Protein AF-A0A0F9SU85-F1 (afdb_monomer_lite)

pLDDT: mean 74.62, std 20.24, range [31.67, 92.56]

Organism: NCBI:txid412755

Sequence (91 aa):
MAFHFDVRQVGVRWGVFDVRDNSPVGKTFTTRVDARAWMDELYADEGLLQDIGYSLNSLEKWLEEHKKSRFKFSEQGENVGAGDLNTPKVS

Secondary structure (DSSP, 8-state):
----EEEEEETTEEEEEETTT--B-SPPBSSHHHHHHHHHHHHHHHHHHHHTT--HHHHHHHHHHHHHTT-------S-S-----------

Structure (mmCIF, N/CA/C/O backbone):
data_AF-A0A0F9SU85-F1
#
_entry.id   AF-A0A0F9SU85-F1
#
loop_
_atom_site.group_PDB
_atom_site.id
_atom_site.type_symbol
_atom_site.label_atom_id
_atom_site.label_alt_id
_atom_site.label_comp_id
_atom_site.label_asym_id
_atom_site.label_entity_id
_atom_site.label_seq_id
_atom_site.pdbx_PDB_ins_code
_atom_site.Cartn_x
_atom_site.Cartn_y
_atom_site.Cartn_z
_atom_site.occupancy
_atom_site.B_iso_or_equiv
_atom_site.auth_seq_id
_atom_site.auth_comp_id
_atom_site.auth_asym_id
_atom_site.auth_atom_id
_atom_site.pdbx_PDB_model_num
ATOM 1 N N . MET A 1 1 ? -14.105 -4.936 8.533 1.00 57.62 1 MET A N 1
ATOM 2 C CA . MET A 1 1 ? -13.912 -4.869 7.071 1.00 57.62 1 MET A CA 1
ATOM 3 C C . MET A 1 1 ? -12.420 -4.697 6.886 1.00 57.62 1 MET A C 1
ATOM 5 O O . MET A 1 1 ? -11.917 -3.697 7.369 1.00 57.62 1 MET A O 1
ATOM 9 N N . ALA A 1 2 ? -11.721 -5.712 6.380 1.00 67.88 2 ALA A N 1
ATOM 10 C CA . ALA A 1 2 ? -10.267 -5.667 6.222 1.00 67.88 2 ALA A CA 1
ATOM 11 C C . ALA A 1 2 ? -9.920 -5.081 4.850 1.00 67.88 2 ALA A C 1
ATOM 13 O O . ALA A 1 2 ? -10.660 -5.306 3.883 1.00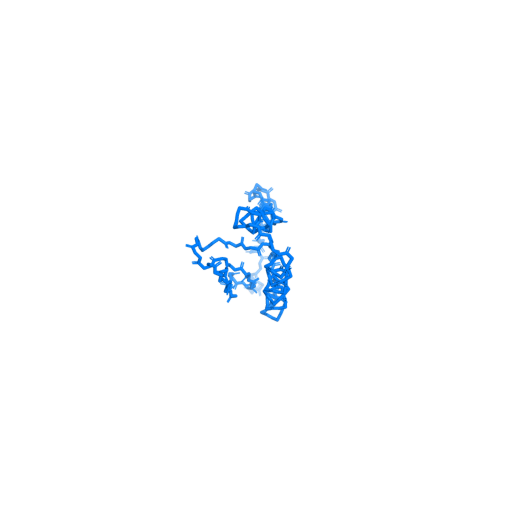 67.88 2 ALA A O 1
ATOM 14 N N . PHE A 1 3 ? -8.833 -4.320 4.758 1.00 80.75 3 PHE A N 1
ATOM 15 C CA . PHE A 1 3 ? -8.305 -3.923 3.462 1.00 80.75 3 PHE A CA 1
ATOM 16 C C . PHE A 1 3 ? -7.685 -5.135 2.766 1.00 80.75 3 PHE A C 1
ATOM 18 O O . PHE A 1 3 ? -7.129 -6.040 3.386 1.00 80.75 3 PHE A O 1
ATOM 25 N N . HIS A 1 4 ? -7.814 -5.183 1.445 1.00 87.88 4 HIS A N 1
ATOM 26 C CA . HIS A 1 4 ? -7.231 -6.247 0.641 1.00 87.88 4 HIS A CA 1
ATOM 27 C C . HIS A 1 4 ? -6.341 -5.614 -0.418 1.00 87.88 4 HIS A C 1
ATOM 29 O O . HIS A 1 4 ? -6.814 -4.824 -1.234 1.00 87.88 4 HIS A O 1
ATOM 35 N N . PHE A 1 5 ? -5.058 -5.962 -0.386 1.00 90.56 5 PHE A N 1
ATOM 36 C CA . PHE A 1 5 ? -4.045 -5.473 -1.304 1.00 90.56 5 PHE A CA 1
ATOM 37 C C . PHE A 1 5 ? -3.563 -6.604 -2.203 1.00 90.56 5 PHE A C 1
ATOM 39 O O . PHE A 1 5 ? -3.480 -7.760 -1.788 1.00 90.56 5 PHE A O 1
ATOM 46 N N . ASP A 1 6 ? -3.229 -6.260 -3.439 1.00 91.75 6 ASP A N 1
ATOM 47 C CA . ASP A 1 6 ? -2.696 -7.199 -4.415 1.00 91.75 6 ASP A CA 1
ATOM 48 C C . ASP A 1 6 ? -1.487 -6.611 -5.147 1.00 91.75 6 ASP A C 1
ATOM 50 O O . ASP A 1 6 ? -1.420 -5.409 -5.407 1.00 91.75 6 ASP A O 1
ATOM 54 N N . VAL A 1 7 ? -0.526 -7.466 -5.489 1.00 91.94 7 VAL A N 1
ATOM 55 C CA . VAL A 1 7 ? 0.703 -7.083 -6.190 1.00 91.94 7 VAL A CA 1
ATOM 56 C C . VAL A 1 7 ? 0.548 -7.422 -7.665 1.00 91.94 7 VAL A C 1
ATOM 58 O O . VAL A 1 7 ? 0.520 -8.593 -8.043 1.00 91.94 7 VAL A O 1
ATOM 61 N N . ARG A 1 8 ? 0.511 -6.399 -8.519 1.00 90.50 8 ARG A N 1
ATOM 62 C CA . ARG A 1 8 ? 0.275 -6.554 -9.960 1.00 90.50 8 ARG A CA 1
ATOM 63 C C . ARG A 1 8 ? 1.400 -5.959 -10.784 1.00 90.50 8 ARG A C 1
ATOM 65 O O . ARG A 1 8 ? 2.023 -4.970 -10.399 1.00 90.50 8 ARG A O 1
ATOM 72 N N . GLN A 1 9 ? 1.654 -6.569 -11.935 1.00 89.31 9 GLN A N 1
ATOM 73 C CA . GLN A 1 9 ? 2.637 -6.082 -12.892 1.00 89.31 9 GLN A CA 1
ATOM 74 C C . GLN A 1 9 ? 2.011 -5.019 -13.803 1.00 89.31 9 GLN A C 1
ATOM 76 O O . GLN A 1 9 ? 0.941 -5.230 -14.370 1.00 89.31 9 GLN A O 1
ATOM 81 N N . VAL A 1 10 ? 2.704 -3.894 -13.975 1.00 84.44 10 VAL A N 1
ATOM 82 C CA . VAL A 1 10 ? 2.346 -2.812 -14.899 1.00 84.44 10 VAL A CA 1
ATOM 83 C C . VAL A 1 10 ? 3.559 -2.515 -15.778 1.00 84.44 10 VAL A C 1
ATOM 85 O O . VAL A 1 10 ? 4.533 -1.889 -15.352 1.00 84.44 10 VAL A O 1
ATOM 88 N N . GLY A 1 11 ? 3.526 -3.015 -17.015 1.00 85.25 11 GLY A N 1
ATOM 89 C CA . GLY A 1 11 ? 4.678 -2.988 -17.917 1.00 85.25 11 GLY A CA 1
ATOM 90 C C . GLY A 1 11 ? 5.844 -3.815 -17.365 1.00 85.25 11 GLY A C 1
ATOM 91 O O . GLY A 1 11 ? 5.701 -5.005 -17.090 1.00 85.25 11 GLY A O 1
ATOM 92 N N . VAL A 1 12 ? 7.004 -3.182 -17.182 1.00 84.56 12 VAL A N 1
ATOM 93 C CA . VAL A 1 12 ? 8.212 -3.824 -16.620 1.00 84.56 12 VAL A CA 1
ATOM 94 C C . VAL A 1 12 ? 8.324 -3.700 -15.095 1.00 84.56 12 VAL A C 1
ATOM 96 O O . VAL A 1 12 ? 9.291 -4.177 -14.511 1.00 84.56 12 VAL A O 1
ATOM 99 N N . ARG A 1 13 ? 7.365 -3.028 -14.449 1.00 86.06 13 ARG A N 1
ATOM 100 C CA . ARG A 1 13 ? 7.377 -2.704 -13.015 1.00 86.06 13 ARG A CA 1
ATOM 101 C C . ARG A 1 13 ? 6.258 -3.429 -12.275 1.00 86.06 13 ARG A C 1
ATOM 103 O O . ARG A 1 13 ? 5.296 -3.883 -12.889 1.00 86.06 13 ARG A O 1
ATOM 110 N N . TRP A 1 14 ? 6.372 -3.507 -10.955 1.00 88.62 14 TRP A N 1
ATOM 111 C CA . TRP A 1 14 ? 5.363 -4.092 -10.072 1.00 88.62 14 TRP A CA 1
ATOM 112 C C . TRP A 1 14 ? 4.764 -3.012 -9.164 1.00 88.62 14 TRP A C 1
ATOM 114 O O . TRP A 1 14 ? 5.417 -2.035 -8.811 1.00 88.62 14 TRP A O 1
ATOM 124 N N . GLY A 1 15 ? 3.492 -3.140 -8.814 1.00 90.75 15 GLY A N 1
ATOM 125 C CA . GLY A 1 15 ? 2.764 -2.172 -7.996 1.00 90.75 15 GLY A CA 1
ATOM 126 C C . GLY A 1 15 ? 1.829 -2.874 -7.026 1.00 90.75 15 GLY A C 1
ATOM 127 O O . GLY A 1 15 ? 1.395 -3.991 -7.300 1.00 90.75 15 GLY A O 1
ATOM 128 N N . VAL A 1 16 ? 1.517 -2.217 -5.911 1.00 91.12 16 VAL A N 1
ATOM 129 C CA . VAL A 1 16 ? 0.473 -2.667 -4.983 1.00 91.12 16 VAL A CA 1
ATOM 130 C C . VAL A 1 16 ? -0.822 -1.941 -5.310 1.00 91.12 16 VAL A C 1
ATOM 132 O O . VAL A 1 16 ? -0.801 -0.741 -5.576 1.00 91.12 16 VAL A O 1
ATOM 135 N N . PHE A 1 17 ? -1.933 -2.666 -5.313 1.00 90.81 17 PHE A N 1
ATOM 136 C CA . PHE A 1 17 ? -3.259 -2.167 -5.655 1.00 90.81 17 PHE A CA 1
ATOM 137 C C . PHE A 1 17 ? -4.261 -2.539 -4.566 1.00 90.81 17 PHE A C 1
ATOM 139 O O . PHE A 1 17 ? -4.279 -3.680 -4.109 1.00 90.81 17 PHE A O 1
ATOM 146 N N . ASP A 1 18 ? -5.119 -1.596 -4.189 1.00 89.75 18 ASP A N 1
ATOM 147 C CA . ASP A 1 18 ? -6.324 -1.858 -3.408 1.00 89.75 18 ASP A CA 1
ATOM 148 C C . ASP A 1 18 ? -7.287 -2.671 -4.276 1.00 89.75 18 ASP A C 1
ATOM 150 O O . ASP A 1 18 ? -7.634 -2.294 -5.396 1.00 89.75 18 ASP A O 1
ATOM 154 N N . VAL A 1 19 ? -7.69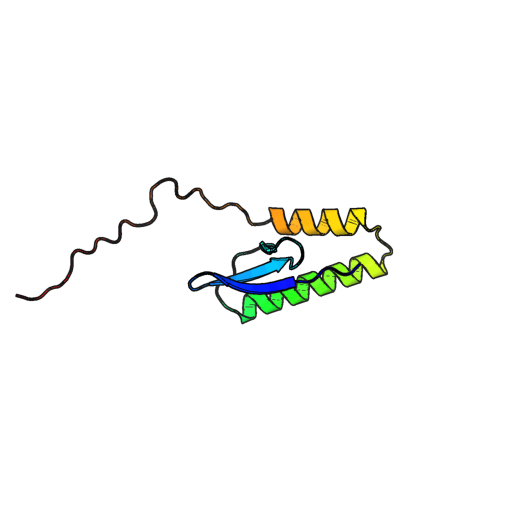4 -3.836 -3.785 1.00 89.69 19 VAL A N 1
ATOM 155 C CA . VAL A 1 19 ? -8.550 -4.769 -4.522 1.00 89.69 19 VAL A CA 1
ATOM 156 C C . VAL A 1 19 ? -9.965 -4.214 -4.701 1.00 89.69 19 VAL A C 1
ATOM 158 O O . VAL A 1 19 ? -10.637 -4.578 -5.664 1.00 89.69 19 VAL A O 1
ATOM 161 N N . ARG A 1 20 ? -10.423 -3.320 -3.817 1.00 86.00 20 ARG A N 1
ATOM 162 C CA . ARG A 1 20 ? -11.819 -2.848 -3.791 1.00 86.00 20 ARG A CA 1
ATOM 163 C C . ARG A 1 20 ? -12.159 -1.940 -4.964 1.00 86.00 20 ARG A C 1
ATOM 165 O O . ARG A 1 20 ? -13.241 -2.049 -5.530 1.00 86.00 20 ARG A O 1
ATOM 172 N N . ASP A 1 21 ? -11.237 -1.055 -5.316 1.00 85.75 21 ASP A N 1
ATOM 173 C CA . ASP A 1 21 ? -11.401 -0.068 -6.387 1.00 85.75 21 ASP A CA 1
ATOM 174 C C . ASP A 1 21 ? -10.339 -0.205 -7.483 1.00 85.75 21 ASP A C 1
ATOM 176 O O . ASP A 1 21 ? -10.320 0.570 -8.438 1.00 85.75 21 ASP A O 1
ATOM 180 N N . ASN A 1 22 ? -9.468 -1.209 -7.365 1.00 85.88 22 ASN A N 1
ATOM 181 C CA . ASN A 1 22 ? -8.350 -1.432 -8.263 1.00 85.88 22 ASN A CA 1
ATOM 182 C C . ASN A 1 22 ? -7.401 -0.224 -8.367 1.00 85.88 22 ASN A C 1
ATOM 184 O O . ASN A 1 22 ? -6.747 -0.019 -9.395 1.00 85.88 22 ASN A O 1
ATOM 188 N N . SER A 1 23 ? -7.339 0.596 -7.315 1.00 86.06 23 SER A N 1
ATOM 189 C CA . SER A 1 23 ? -6.472 1.761 -7.293 1.00 86.06 23 SER A CA 1
ATOM 190 C C . SER A 1 23 ? -5.070 1.391 -6.796 1.00 86.06 23 SER A C 1
ATOM 192 O O . SER A 1 23 ? -4.908 0.634 -5.841 1.00 86.06 23 SER A O 1
ATOM 194 N N . PRO A 1 24 ? -4.021 1.901 -7.439 1.00 86.88 24 PRO A N 1
ATOM 195 C CA . PRO A 1 24 ? -2.644 1.738 -6.985 1.00 86.88 24 PRO A CA 1
ATOM 196 C C . PRO A 1 24 ? -2.404 2.452 -5.648 1.00 86.88 24 PRO A C 1
ATOM 198 O O . PRO A 1 24 ? -2.777 3.610 -5.461 1.00 86.88 24 PRO A O 1
ATOM 201 N N . VAL A 1 25 ? -1.733 1.761 -4.729 1.00 85.81 25 VAL A N 1
ATOM 202 C CA . VAL A 1 25 ? -1.436 2.232 -3.376 1.00 85.81 25 VAL A CA 1
ATOM 203 C C . VAL A 1 25 ? 0.056 2.481 -3.251 1.00 85.81 25 VAL A C 1
ATOM 205 O O . VAL A 1 25 ? 0.884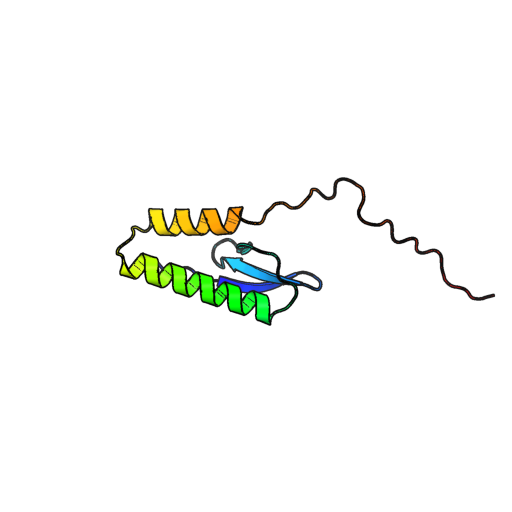 1.569 -3.313 1.00 85.81 25 VAL A O 1
ATOM 208 N N . GLY A 1 26 ? 0.403 3.744 -3.042 1.00 78.06 26 GLY A N 1
ATOM 209 C CA . GLY A 1 26 ? 1.772 4.155 -2.828 1.00 78.06 26 GLY A CA 1
ATOM 210 C C . GLY A 1 26 ? 2.650 3.986 -4.062 1.00 78.06 26 GLY A C 1
ATOM 211 O O . GLY A 1 26 ? 2.334 4.381 -5.186 1.00 78.06 26 GLY A O 1
ATOM 212 N N . LYS A 1 27 ? 3.859 3.523 -3.790 1.00 72.69 27 LYS A N 1
ATOM 213 C CA . LYS A 1 27 ? 5.045 3.808 -4.574 1.00 72.69 27 LYS A CA 1
ATOM 214 C C . LYS A 1 27 ? 5.136 2.859 -5.804 1.00 72.69 27 LYS A C 1
ATOM 216 O O . LYS A 1 27 ? 5.114 1.669 -5.620 1.00 72.69 27 LYS A O 1
ATOM 221 N N . THR A 1 28 ? 5.301 3.294 -7.071 1.00 72.50 28 THR A N 1
ATOM 222 C CA . THR A 1 28 ? 5.679 2.338 -8.161 1.00 72.50 28 THR A CA 1
ATOM 223 C C . THR A 1 28 ? 6.966 1.560 -7.822 1.00 72.50 28 THR A C 1
ATOM 225 O O . THR A 1 28 ? 8.008 2.185 -7.595 1.00 72.50 28 THR A O 1
ATOM 228 N N . PHE A 1 29 ? 6.920 0.227 -7.813 1.00 81.69 29 PHE A N 1
ATOM 229 C CA . PHE A 1 29 ? 8.047 -0.634 -7.442 1.00 81.69 29 PHE A CA 1
ATOM 230 C C . PHE A 1 29 ? 8.719 -1.240 -8.675 1.00 81.69 29 PHE A C 1
ATOM 232 O O . PHE A 1 29 ? 8.076 -1.559 -9.674 1.00 81.69 29 PHE A O 1
ATOM 239 N N . THR A 1 30 ? 10.041 -1.390 -8.640 1.00 81.19 30 THR A N 1
ATOM 240 C CA . THR A 1 30 ? 10.781 -1.936 -9.787 1.00 81.19 30 THR A CA 1
ATOM 241 C C . THR A 1 30 ? 10.664 -3.457 -9.838 1.00 81.19 30 THR A C 1
ATOM 243 O O . THR A 1 30 ? 10.484 -4.014 -10.919 1.00 81.19 30 THR A O 1
ATOM 246 N N . THR A 1 31 ? 10.704 -4.132 -8.686 1.00 90.44 31 THR A N 1
ATOM 247 C CA . THR A 1 31 ? 10.630 -5.596 -8.604 1.00 90.44 31 THR A CA 1
ATOM 248 C C . THR A 1 31 ? 9.392 -6.073 -7.846 1.00 90.44 31 THR A C 1
ATOM 250 O O . THR A 1 31 ? 8.809 -5.351 -7.036 1.00 90.44 31 THR A O 1
ATOM 253 N N . ARG A 1 32 ? 8.995 -7.330 -8.088 1.00 90.50 32 ARG A N 1
ATOM 254 C CA . ARG A 1 32 ? 7.898 -7.980 -7.354 1.00 90.50 32 ARG A CA 1
ATOM 255 C C . ARG A 1 32 ? 8.193 -8.091 -5.857 1.00 90.50 32 ARG A C 1
ATOM 257 O O . ARG A 1 32 ? 7.265 -8.016 -5.061 1.00 90.50 32 ARG A O 1
ATOM 264 N N . VAL A 1 33 ? 9.462 -8.284 -5.493 1.00 92.56 33 VAL A N 1
ATOM 265 C CA . VAL A 1 33 ? 9.900 -8.409 -4.095 1.00 92.56 33 VAL A CA 1
ATOM 266 C C . VAL A 1 33 ? 9.681 -7.092 -3.360 1.00 92.56 33 VAL A C 1
ATOM 268 O O . VAL A 1 33 ? 9.054 -7.099 -2.307 1.00 92.56 33 VAL A O 1
ATOM 271 N N . ASP A 1 34 ? 10.085 -5.968 -3.959 1.00 89.19 34 ASP A N 1
ATOM 272 C CA . ASP A 1 34 ? 9.873 -4.636 -3.376 1.00 89.19 34 ASP A CA 1
ATOM 273 C C . ASP A 1 34 ? 8.378 -4.332 -3.199 1.00 89.19 34 ASP A C 1
ATOM 275 O O . ASP A 1 34 ? 7.954 -3.841 -2.156 1.00 89.19 34 ASP A O 1
ATOM 279 N N . ALA A 1 35 ? 7.561 -4.667 -4.207 1.00 90.19 35 ALA A N 1
ATOM 280 C CA . ALA A 1 35 ? 6.112 -4.496 -4.124 1.00 90.19 35 ALA A CA 1
ATOM 281 C C . ALA A 1 35 ? 5.493 -5.360 -3.020 1.00 90.19 35 ALA A C 1
ATOM 283 O O . ALA A 1 35 ? 4.575 -4.921 -2.333 1.00 90.19 35 ALA A O 1
ATOM 284 N N . ARG A 1 36 ? 5.990 -6.588 -2.837 1.00 92.44 36 ARG A N 1
ATOM 285 C CA . ARG A 1 36 ? 5.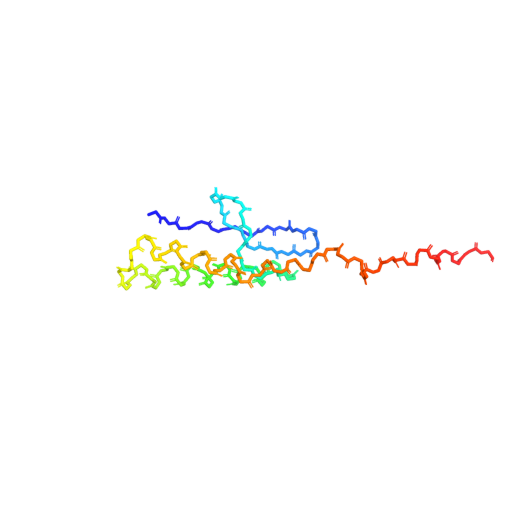505 -7.476 -1.781 1.00 92.44 36 ARG A CA 1
ATOM 286 C C . ARG A 1 36 ? 5.885 -6.963 -0.396 1.00 92.44 36 ARG A C 1
ATOM 288 O O . ARG A 1 36 ? 5.013 -6.923 0.459 1.00 92.44 36 ARG A O 1
ATOM 295 N N . ALA A 1 37 ? 7.127 -6.520 -0.213 1.00 91.25 37 ALA A N 1
ATOM 296 C CA . ALA A 1 37 ? 7.583 -5.936 1.045 1.00 91.25 37 ALA A CA 1
ATOM 297 C C . ALA A 1 37 ? 6.718 -4.732 1.449 1.00 91.25 37 ALA A C 1
ATOM 299 O O . ALA A 1 37 ? 6.231 -4.677 2.571 1.00 91.25 37 ALA A O 1
ATOM 300 N N . TRP A 1 38 ? 6.420 -3.833 0.505 1.00 90.12 38 TRP A N 1
ATOM 301 C CA . TRP A 1 38 ? 5.509 -2.714 0.757 1.00 90.12 38 TRP A CA 1
ATOM 302 C C . TRP A 1 38 ? 4.085 -3.152 1.112 1.00 90.12 38 TRP A C 1
ATOM 304 O O . TRP A 1 38 ? 3.440 -2.562 1.971 1.00 90.12 38 TRP A O 1
ATOM 314 N N . MET A 1 39 ? 3.568 -4.184 0.443 1.00 91.62 39 MET A N 1
ATOM 315 C CA . MET A 1 39 ? 2.248 -4.728 0.759 1.00 91.62 39 MET A CA 1
ATOM 316 C C . MET A 1 39 ? 2.198 -5.281 2.191 1.00 91.62 39 MET A C 1
ATOM 318 O O . MET A 1 39 ? 1.211 -5.073 2.890 1.00 91.62 39 MET A O 1
ATOM 322 N N . ASP A 1 40 ? 3.258 -5.963 2.625 1.00 91.75 40 ASP A N 1
ATOM 323 C CA . ASP A 1 40 ? 3.362 -6.506 3.979 1.00 91.75 40 ASP A CA 1
ATOM 324 C C . ASP A 1 40 ? 3.483 -5.374 5.029 1.00 91.75 40 ASP A C 1
ATOM 326 O O . ASP A 1 40 ? 2.866 -5.466 6.089 1.00 91.75 40 ASP A O 1
ATOM 330 N N . GLU A 1 41 ? 4.180 -4.271 4.716 1.00 90.19 41 GLU A N 1
ATOM 331 C CA . GLU A 1 41 ? 4.210 -3.049 5.546 1.00 90.19 41 GLU A CA 1
ATOM 332 C C . GLU A 1 41 ? 2.811 -2.433 5.719 1.00 90.19 41 GLU A C 1
ATOM 334 O O . GLU A 1 41 ? 2.402 -2.141 6.841 1.00 90.19 41 GLU A O 1
ATOM 339 N N . LEU A 1 42 ? 2.035 -2.305 4.634 1.00 89.00 42 LEU A N 1
ATOM 340 C CA . LEU A 1 42 ? 0.660 -1.791 4.703 1.00 89.00 42 LEU A CA 1
ATOM 341 C C . LEU A 1 42 ? -0.232 -2.646 5.611 1.00 89.00 42 LEU A C 1
ATOM 343 O O . LEU A 1 42 ? -1.048 -2.110 6.358 1.00 89.00 42 LEU A O 1
ATOM 347 N N . TYR A 1 43 ? -0.085 -3.971 5.557 1.00 90.38 43 TYR A N 1
ATOM 348 C CA . TYR A 1 43 ? -0.836 -4.873 6.429 1.00 90.38 43 TYR A CA 1
ATOM 349 C C . TYR A 1 43 ? -0.421 -4.768 7.897 1.00 90.38 43 TYR A C 1
ATOM 351 O O . TYR A 1 43 ? -1.275 -4.858 8.779 1.00 90.38 43 TYR A O 1
ATOM 359 N N . ALA A 1 44 ? 0.869 -4.567 8.170 1.00 89.62 44 ALA A N 1
ATOM 360 C CA . ALA A 1 44 ? 1.349 -4.341 9.528 1.00 89.62 44 ALA A CA 1
ATOM 361 C C . ALA A 1 44 ? 0.764 -3.045 10.113 1.00 89.62 44 ALA A C 1
ATOM 363 O O . ALA A 1 44 ? 0.257 -3.052 11.234 1.00 89.62 44 ALA A O 1
ATOM 364 N N . ASP A 1 45 ? 0.758 -1.964 9.333 1.00 86.94 45 ASP A N 1
ATOM 365 C CA . ASP A 1 45 ? 0.181 -0.678 9.731 1.00 86.94 45 ASP A CA 1
ATOM 366 C C . ASP A 1 45 ? -1.338 -0.763 9.950 1.00 86.94 45 ASP A C 1
ATOM 368 O O . ASP A 1 45 ? -1.850 -0.231 10.938 1.00 86.94 45 ASP A O 1
ATOM 372 N N . GLU A 1 46 ? -2.068 -1.469 9.076 1.00 86.88 46 GLU A N 1
ATOM 373 C CA . GLU A 1 46 ? -3.499 -1.738 9.269 1.00 86.88 46 GLU A CA 1
ATOM 374 C C . GLU A 1 46 ? -3.745 -2.468 10.597 1.00 86.88 46 GLU A C 1
ATOM 376 O O . GLU A 1 46 ? -4.616 -2.059 11.369 1.00 86.88 46 GLU A O 1
ATOM 381 N N . GLY A 1 47 ? -2.972 -3.523 10.873 1.00 88.12 47 GLY A N 1
ATOM 382 C CA . GLY A 1 47 ? -3.067 -4.288 12.115 1.00 88.12 47 GLY A CA 1
ATOM 383 C C . GLY A 1 47 ? -2.814 -3.422 13.348 1.00 88.12 47 GLY A C 1
ATOM 384 O O . GLY A 1 47 ? -3.614 -3.431 14.279 1.00 88.12 47 GLY A O 1
ATOM 385 N N . LEU A 1 48 ? -1.767 -2.591 13.320 1.00 87.81 48 LEU A N 1
ATOM 386 C CA . LEU A 1 48 ? -1.458 -1.655 14.406 1.00 87.81 48 LEU A CA 1
ATOM 387 C C . LEU A 1 48 ? -2.600 -0.660 14.653 1.00 87.81 48 LEU A C 1
ATOM 389 O O . LEU A 1 48 ? -2.962 -0.400 15.800 1.00 87.81 48 LEU A O 1
ATOM 393 N N . LEU A 1 49 ? -3.193 -0.103 13.595 1.00 85.25 49 LEU A N 1
ATOM 394 C CA . LEU A 1 49 ? -4.312 0.831 13.727 1.00 85.25 49 LEU A CA 1
ATOM 395 C C . LEU A 1 49 ? -5.563 0.149 14.296 1.00 85.25 49 LEU A C 1
ATOM 397 O O . LEU A 1 49 ? -6.252 0.742 15.131 1.00 85.25 49 LEU A O 1
ATOM 401 N N . GLN A 1 50 ? -5.840 -1.090 13.886 1.00 85.75 50 GLN A N 1
ATOM 402 C CA . GLN A 1 50 ? -6.931 -1.885 14.450 1.00 85.75 50 GLN A CA 1
ATOM 403 C C . GLN A 1 50 ? -6.696 -2.197 15.935 1.00 85.75 50 GLN A C 1
ATOM 405 O O . GLN A 1 50 ? -7.610 -2.006 16.738 1.00 85.75 50 GLN A O 1
ATOM 410 N N . ASP A 1 51 ? -5.475 -2.581 16.314 1.00 87.12 51 ASP A N 1
ATOM 411 C CA . ASP A 1 51 ? -5.106 -2.903 17.699 1.00 87.12 51 ASP A CA 1
ATOM 412 C C . ASP A 1 51 ? -5.211 -1.690 18.637 1.00 87.12 51 ASP A C 1
ATOM 414 O O . ASP A 1 51 ? -5.611 -1.820 19.795 1.00 87.12 51 ASP A O 1
ATOM 418 N N . ILE A 1 52 ? -4.914 -0.486 18.137 1.00 87.19 52 ILE A N 1
ATOM 419 C CA . ILE A 1 52 ? -5.049 0.772 18.893 1.00 87.19 52 ILE A CA 1
ATOM 420 C C . ILE A 1 52 ? -6.527 1.228 18.975 1.00 87.19 52 ILE A C 1
ATOM 422 O O . ILE A 1 52 ? -6.857 2.186 19.677 1.00 87.19 52 ILE A O 1
ATOM 426 N N . GLY A 1 53 ? -7.448 0.526 18.306 1.00 85.19 53 GLY A N 1
ATOM 427 C CA . GLY A 1 5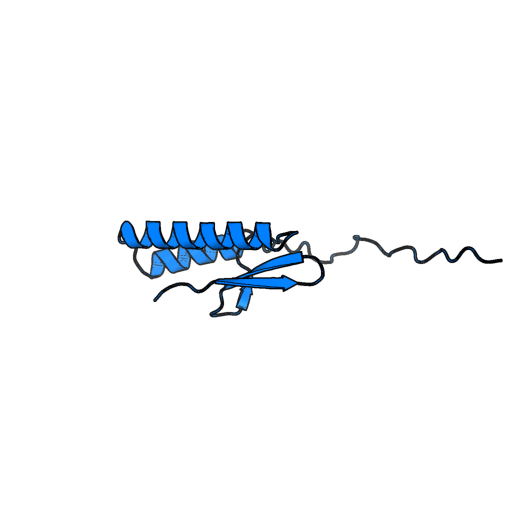3 ? -8.886 0.793 18.360 1.00 85.19 53 GLY A CA 1
ATOM 428 C C . GLY A 1 53 ? -9.339 1.944 17.461 1.00 85.19 53 GLY A C 1
ATOM 429 O O . GLY A 1 53 ? -10.347 2.593 17.752 1.00 85.19 53 GLY A O 1
ATOM 430 N N . TYR A 1 54 ? -8.610 2.231 16.378 1.00 84.75 54 TYR A N 1
ATOM 431 C CA . TYR A 1 54 ? -9.022 3.267 15.433 1.00 84.75 54 TYR A CA 1
ATOM 432 C C . TYR A 1 54 ? -10.337 2.919 14.723 1.00 84.75 54 TYR A C 1
ATOM 434 O O . TYR A 1 54 ? -10.626 1.775 14.375 1.00 84.75 54 TYR A O 1
ATOM 442 N N . SER A 1 55 ? -11.142 3.956 14.475 1.00 83.38 55 SER A N 1
ATOM 443 C CA . SER A 1 55 ? -12.411 3.831 13.754 1.00 83.38 55 SER A CA 1
ATOM 444 C C . SER A 1 55 ? -12.210 3.510 12.266 1.00 83.38 55 SER A C 1
ATOM 446 O O . SER A 1 55 ? -11.176 3.845 11.683 1.00 83.38 55 SER A O 1
ATOM 448 N N . LEU A 1 56 ? -13.243 2.957 11.618 1.00 81.94 56 LEU A N 1
ATOM 449 C CA . LEU A 1 56 ? -13.250 2.702 10.168 1.00 81.94 56 LEU A CA 1
ATOM 450 C C . LEU A 1 56 ? -12.906 3.955 9.343 1.00 81.94 56 LEU A C 1
ATOM 452 O O . LEU A 1 56 ? -12.097 3.870 8.427 1.00 81.94 56 LEU A O 1
ATOM 456 N N . ASN A 1 57 ? -13.421 5.130 9.720 1.00 85.88 57 ASN A N 1
ATOM 457 C CA . ASN A 1 57 ? -13.112 6.390 9.030 1.00 85.88 57 ASN A CA 1
ATOM 458 C C . ASN A 1 57 ? -11.615 6.737 9.086 1.00 85.88 57 ASN A C 1
ATOM 460 O O . ASN A 1 57 ? -11.070 7.347 8.167 1.00 85.88 57 ASN A O 1
ATOM 464 N N . SER A 1 58 ? -10.942 6.380 10.180 1.00 86.00 58 SER A N 1
ATOM 465 C CA . SER A 1 58 ? -9.510 6.626 10.355 1.00 86.00 58 SER A CA 1
ATOM 466 C C . SER A 1 58 ? -8.672 5.683 9.501 1.00 86.00 58 SER A C 1
ATOM 468 O O . SER A 1 58 ? -7.706 6.125 8.887 1.00 86.00 58 SER A O 1
ATOM 470 N N . LEU A 1 59 ? -9.080 4.416 9.421 1.00 85.19 59 LEU A N 1
ATOM 471 C CA . LEU A 1 59 ? -8.488 3.419 8.533 1.00 85.19 59 LEU A CA 1
ATOM 472 C C . LEU A 1 59 ? -8.643 3.827 7.060 1.00 85.19 59 LEU A C 1
ATOM 474 O O . LEU A 1 59 ? -7.688 3.761 6.291 1.00 85.19 59 LEU A O 1
ATOM 478 N N . GLU A 1 60 ? -9.817 4.319 6.661 1.00 86.19 60 GLU A N 1
ATOM 479 C CA . GLU A 1 60 ? -10.034 4.827 5.301 1.00 86.19 60 GLU A CA 1
ATOM 480 C C . GLU A 1 60 ? -9.171 6.055 5.006 1.00 86.19 60 GLU A C 1
ATOM 482 O O . GLU A 1 60 ? -8.532 6.120 3.959 1.00 86.19 60 GLU A O 1
ATOM 487 N N . LYS A 1 61 ? -9.082 7.005 5.945 1.00 87.19 61 LYS A N 1
ATOM 488 C CA . LYS A 1 61 ? -8.216 8.179 5.795 1.00 87.19 61 LYS A CA 1
ATOM 489 C C . LYS A 1 61 ? -6.737 7.794 5.678 1.00 87.19 61 LYS A C 1
ATOM 491 O O . LYS A 1 61 ? -6.046 8.346 4.824 1.00 87.19 61 LYS A O 1
ATOM 496 N N . TRP A 1 62 ? -6.273 6.850 6.497 1.00 87.38 62 TRP A N 1
ATOM 497 C CA . TRP A 1 62 ? -4.915 6.303 6.423 1.00 87.38 62 TRP A CA 1
ATOM 498 C C . TRP A 1 62 ? -4.634 5.728 5.034 1.00 87.38 62 TRP A C 1
ATOM 500 O O . TRP A 1 62 ? -3.615 6.044 4.416 1.00 87.38 62 TRP A O 1
ATOM 510 N N . LEU A 1 63 ? -5.564 4.945 4.490 1.00 86.38 63 LEU A N 1
ATOM 511 C CA . LEU A 1 63 ? -5.396 4.382 3.159 1.00 86.38 63 LEU A CA 1
ATOM 512 C C . LEU A 1 63 ? -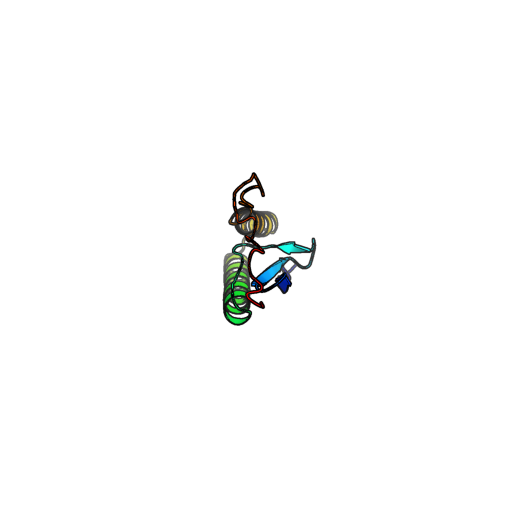5.391 5.461 2.064 1.00 86.38 63 LEU A C 1
ATOM 514 O O . LEU A 1 63 ? -4.578 5.399 1.141 1.00 86.38 63 LEU A O 1
ATOM 518 N N . GLU A 1 64 ? -6.263 6.464 2.162 1.00 85.75 64 GLU A N 1
ATOM 519 C CA . GLU A 1 64 ? -6.299 7.589 1.221 1.00 85.75 64 GLU A CA 1
ATOM 520 C C . GLU A 1 64 ? -4.977 8.370 1.197 1.00 85.75 64 GLU A C 1
ATOM 522 O O . GLU A 1 64 ? -4.531 8.814 0.137 1.00 85.75 64 GLU A O 1
ATOM 527 N N . GLU A 1 65 ? -4.299 8.509 2.338 1.00 84.25 65 GLU A N 1
ATOM 528 C CA . GLU A 1 65 ? -2.958 9.103 2.403 1.00 84.25 65 GLU A CA 1
ATOM 529 C C . GLU A 1 65 ? -1.924 8.251 1.649 1.00 84.25 65 GLU A C 1
ATOM 531 O O . GLU A 1 65 ? -1.110 8.789 0.890 1.00 84.25 65 GLU A O 1
ATOM 536 N N . HIS A 1 66 ? -2.010 6.922 1.753 1.00 83.25 66 HIS A N 1
ATOM 537 C CA . HIS A 1 66 ? -1.135 5.998 1.026 1.00 83.25 66 HIS A CA 1
ATOM 538 C C . HIS A 1 66 ? -1.406 5.989 -0.484 1.00 83.25 66 HIS A C 1
ATOM 540 O O . HIS A 1 66 ? -0.459 5.939 -1.274 1.00 83.25 66 HIS A O 1
ATOM 546 N N . LYS A 1 67 ? -2.668 6.121 -0.910 1.00 81.06 67 LYS A N 1
ATOM 547 C CA . LYS A 1 67 ? -3.037 6.306 -2.327 1.00 81.06 67 LYS A CA 1
ATOM 548 C C . LYS A 1 67 ? -2.511 7.634 -2.880 1.00 81.06 67 LYS A C 1
ATOM 550 O O . LYS A 1 67 ? -1.920 7.675 -3.960 1.00 81.06 67 LYS A O 1
ATOM 555 N N . LYS A 1 68 ? -2.631 8.725 -2.113 1.00 69.56 68 LYS A N 1
ATOM 556 C CA . LYS A 1 68 ? -2.125 10.058 -2.499 1.00 69.56 68 LYS A CA 1
ATOM 557 C C . LYS A 1 68 ? -0.600 10.137 -2.556 1.00 69.56 68 LYS A C 1
ATOM 559 O O . LYS A 1 68 ? -0.062 10.925 -3.333 1.00 69.56 68 LYS A O 1
ATOM 564 N N . SER A 1 69 ? 0.100 9.301 -1.788 1.00 57.81 69 SER A N 1
ATOM 565 C CA . SER A 1 69 ? 1.560 9.326 -1.631 1.00 57.81 69 SER A CA 1
ATOM 566 C C . SER A 1 69 ? 2.364 9.134 -2.934 1.00 57.81 69 SER A C 1
ATOM 568 O O . SER A 1 69 ? 3.549 9.477 -2.966 1.00 57.81 69 SER A O 1
ATOM 570 N N . ARG A 1 70 ? 1.780 8.647 -4.049 1.00 47.97 70 ARG A N 1
ATOM 571 C CA . ARG A 1 70 ? 2.554 8.494 -5.302 1.00 47.97 70 ARG A CA 1
ATOM 572 C C . ARG A 1 70 ? 1.850 8.655 -6.649 1.00 47.97 70 ARG A C 1
ATOM 574 O O . ARG A 1 70 ? 2.432 8.287 -7.665 1.00 47.97 70 ARG A O 1
ATOM 581 N N . PHE A 1 71 ? 0.720 9.354 -6.712 1.00 43.12 71 PHE A N 1
ATOM 582 C CA . PHE A 1 71 ? 0.172 9.831 -7.993 1.00 43.12 71 PHE A CA 1
ATOM 583 C C . PHE A 1 71 ? 0.626 11.259 -8.322 1.00 43.12 71 PHE A C 1
ATOM 585 O O . PHE A 1 71 ? -0.164 12.119 -8.683 1.00 43.12 71 PHE A O 1
ATOM 592 N N . LYS A 1 72 ? 1.943 11.498 -8.283 1.00 39.59 72 LYS A N 1
ATOM 593 C CA . LYS A 1 72 ? 2.548 12.286 -9.359 1.00 39.59 72 LYS A CA 1
ATOM 594 C C . LYS A 1 72 ? 2.915 11.289 -10.446 1.00 39.59 72 LYS A C 1
ATOM 596 O O . LYS A 1 72 ? 4.067 10.885 -10.574 1.00 39.59 72 LYS A O 1
ATOM 601 N N . PHE A 1 73 ? 1.925 10.927 -11.258 1.00 39.81 73 PHE A N 1
ATOM 602 C CA . PHE A 1 73 ? 2.242 10.918 -12.673 1.00 39.81 73 PHE A CA 1
ATOM 603 C C . PHE A 1 73 ? 2.724 12.345 -12.907 1.00 39.81 73 PHE A C 1
ATOM 605 O O . PHE A 1 73 ? 1.944 13.288 -12.806 1.00 39.81 73 PHE A O 1
ATOM 612 N N . SER A 1 74 ? 4.028 12.537 -13.121 1.00 31.67 74 SER A N 1
ATOM 613 C CA . SER A 1 74 ? 4.376 13.564 -14.089 1.00 31.67 74 SER A CA 1
ATOM 614 C C . SER A 1 74 ? 3.409 13.313 -15.234 1.00 31.67 74 SER A C 1
ATOM 616 O O . SER A 1 74 ? 3.344 12.170 -15.711 1.00 31.67 74 SER A O 1
ATOM 618 N N . GLU A 1 75 ? 2.602 14.310 -15.595 1.00 36.81 75 GLU A N 1
ATOM 619 C CA . GLU A 1 75 ? 1.993 14.294 -16.912 1.00 36.81 75 GLU A CA 1
ATOM 620 C C . GLU A 1 75 ? 3.058 13.728 -17.853 1.00 36.81 75 GLU A C 1
ATOM 622 O O . GLU A 1 75 ? 4.242 14.080 -17.759 1.00 36.81 75 GLU A O 1
ATOM 627 N N . GLN A 1 76 ? 2.673 12.849 -18.764 1.00 37.69 76 GLN A N 1
ATOM 628 C CA . GLN A 1 76 ? 3.393 12.789 -20.024 1.00 37.69 76 GLN A CA 1
ATOM 629 C C . GLN A 1 76 ? 3.201 14.143 -20.744 1.00 37.69 76 GLN A C 1
ATOM 631 O O . GLN A 1 76 ? 2.682 14.201 -21.846 1.00 37.69 76 GLN A O 1
ATOM 636 N N . GLY A 1 77 ? 3.574 15.246 -20.092 1.00 37.34 77 GLY A N 1
ATOM 637 C CA . GLY A 1 77 ? 3.946 16.496 -20.697 1.00 37.34 77 GLY A CA 1
ATOM 638 C C . GLY A 1 77 ? 5.368 16.269 -21.162 1.00 37.34 77 GLY A C 1
ATOM 639 O O . GLY A 1 77 ? 6.297 16.256 -20.359 1.00 37.34 77 GLY A O 1
ATOM 640 N N . GLU A 1 78 ? 5.469 15.920 -22.442 1.00 40.16 78 GLU A N 1
ATOM 641 C CA . GLU A 1 78 ? 6.571 16.263 -23.337 1.00 40.16 78 GLU A CA 1
ATOM 642 C C . GLU A 1 78 ? 7.950 16.328 -22.662 1.00 40.16 78 GLU A C 1
ATOM 644 O O . GLU A 1 78 ? 8.294 17.372 -22.123 1.00 40.16 78 GLU A O 1
ATOM 649 N N . ASN A 1 79 ? 8.723 15.226 -22.684 1.00 40.94 79 ASN A N 1
ATOM 650 C CA . ASN A 1 79 ? 10.209 15.191 -22.746 1.00 40.94 79 ASN A CA 1
ATOM 651 C C . ASN A 1 79 ? 10.866 13.891 -22.226 1.00 40.94 79 ASN A C 1
ATOM 653 O O . ASN A 1 79 ? 12.056 13.885 -21.917 1.00 40.94 79 ASN A O 1
ATOM 657 N N . VAL A 1 80 ? 10.169 12.748 -22.179 1.00 42.88 80 VAL A N 1
ATOM 658 C CA . VAL A 1 80 ? 10.847 11.453 -21.960 1.00 42.88 80 VAL A CA 1
ATOM 659 C C . VAL A 1 80 ? 10.902 10.667 -23.262 1.00 42.88 80 VAL A C 1
ATOM 661 O O . VAL A 1 80 ? 10.067 9.812 -23.531 1.00 42.88 80 VAL A O 1
ATOM 664 N N . GLY A 1 81 ? 11.909 11.015 -24.064 1.00 37.22 81 GLY A N 1
ATOM 665 C CA . GLY A 1 81 ? 12.493 10.171 -25.099 1.00 37.22 81 GLY A CA 1
ATOM 666 C C . GLY A 1 81 ? 11.562 9.809 -26.245 1.00 37.22 81 GLY A C 1
ATOM 667 O O . GLY A 1 81 ? 11.044 8.695 -26.301 1.00 37.22 81 GLY A O 1
ATOM 668 N N . ALA A 1 82 ? 11.504 10.679 -27.256 1.00 38.00 82 ALA A N 1
ATOM 669 C CA . ALA A 1 82 ? 11.610 10.164 -28.611 1.00 38.00 82 ALA A CA 1
ATOM 670 C C . ALA A 1 82 ? 12.878 9.299 -28.626 1.00 38.00 82 ALA A C 1
ATOM 672 O O . ALA A 1 82 ? 13.996 9.810 -28.636 1.00 38.00 82 ALA A O 1
ATOM 673 N N . GLY A 1 83 ? 12.696 7.987 -28.472 1.00 34.59 83 GLY A N 1
ATOM 674 C CA . GLY A 1 83 ? 13.719 7.030 -28.824 1.00 34.59 83 GLY A CA 1
ATOM 675 C C . GLY A 1 83 ? 14.054 7.335 -30.267 1.00 34.59 83 GLY A C 1
ATOM 676 O O . GLY A 1 83 ? 13.240 7.089 -31.155 1.00 34.59 83 GLY A O 1
ATOM 677 N N . ASP A 1 84 ? 15.212 7.953 -30.457 1.00 40.47 84 ASP A N 1
ATOM 678 C CA . ASP A 1 84 ? 15.893 8.071 -31.726 1.00 40.47 84 ASP A CA 1
ATOM 679 C C . ASP A 1 84 ? 16.100 6.634 -32.223 1.00 40.47 84 ASP A C 1
ATOM 681 O O . ASP A 1 84 ? 17.095 5.967 -31.947 1.00 40.47 84 ASP A O 1
ATOM 685 N N . LEU A 1 85 ? 15.082 6.104 -32.901 1.00 44.25 85 LEU A N 1
ATOM 686 C CA . LEU A 1 85 ? 15.134 4.884 -33.694 1.00 44.25 85 LEU A CA 1
ATOM 687 C C . LEU A 1 85 ? 15.899 5.195 -34.989 1.00 44.25 85 LEU A C 1
ATOM 689 O O . LEU A 1 85 ? 15.435 4.917 -36.086 1.00 44.25 85 LEU A O 1
ATOM 693 N N . ASN A 1 86 ? 17.092 5.775 -34.858 1.00 45.00 86 ASN A N 1
ATOM 694 C CA . ASN A 1 86 ? 18.079 5.892 -35.921 1.00 45.00 86 ASN A CA 1
ATOM 695 C C . ASN A 1 86 ? 19.292 5.044 -35.570 1.00 45.00 86 ASN A C 1
ATOM 697 O O . ASN A 1 86 ? 20.390 5.558 -35.371 1.00 45.00 86 ASN A O 1
ATOM 701 N N . THR A 1 87 ? 19.119 3.723 -35.521 1.00 47.53 87 THR A N 1
ATOM 702 C CA . THR A 1 87 ? 20.139 2.837 -36.096 1.00 47.53 87 THR A CA 1
ATOM 703 C C . THR A 1 87 ? 19.607 1.423 -36.318 1.00 47.53 87 THR A C 1
ATOM 705 O O . THR A 1 87 ? 19.473 0.637 -35.384 1.00 47.53 87 THR A O 1
ATOM 708 N N . PRO A 1 88 ? 19.450 1.042 -37.589 1.00 39.19 88 PRO A N 1
ATOM 709 C CA . PRO A 1 88 ? 20.135 -0.138 -38.084 1.00 39.19 88 PRO A CA 1
ATOM 710 C C . PRO A 1 88 ? 21.340 0.314 -38.916 1.00 39.19 88 PRO A C 1
ATOM 712 O O . PRO A 1 88 ? 21.199 0.839 -40.017 1.00 39.19 88 PRO A O 1
ATOM 715 N N . LYS A 1 89 ? 22.553 0.109 -38.385 1.00 48.47 89 LYS A N 1
ATOM 716 C CA . LYS A 1 89 ? 23.771 0.093 -39.203 1.00 48.47 89 LYS A CA 1
ATOM 717 C C . LYS A 1 89 ? 23.791 -1.237 -39.950 1.00 48.47 89 LYS A C 1
ATOM 719 O O . LYS A 1 89 ? 24.215 -2.242 -39.388 1.00 48.47 89 LYS A O 1
ATOM 724 N N . VAL A 1 90 ? 23.316 -1.228 -41.191 1.00 38.16 90 VAL A N 1
ATOM 725 C CA . VAL A 1 90 ? 23.639 -2.235 -42.211 1.00 38.16 90 VAL A CA 1
ATOM 726 C C . VAL A 1 90 ? 23.492 -1.612 -43.598 1.00 38.16 90 VAL A C 1
ATOM 728 O O . VAL A 1 90 ? 22.401 -1.582 -44.165 1.00 38.16 90 VAL A O 1
ATOM 731 N N . SER A 1 91 ? 24.600 -1.073 -44.105 1.00 42.19 91 SER A N 1
ATOM 732 C CA . SER A 1 91 ? 25.172 -1.235 -45.457 1.00 42.19 91 SER A CA 1
ATOM 733 C C . SER A 1 91 ? 26.414 -0.358 -45.563 1.00 42.19 91 SER A C 1
ATOM 735 O O . SER A 1 91 ? 26.335 0.810 -45.122 1.00 42.19 91 SER A O 1
#

Foldseek 3Di:
DDWDWDWDDDPQWIFIATPPVRATFADTGNDSVVRVVVVVVLNVVSVVCVVVPHDPVVNVVVRVCRSVNDPPPVPPPDDDDPPPPPDDPDD

Radius of gyration: 18.25 Å; chains: 1; bounding box: 39×25×64 Å